Protein AF-A0A091MDL4-F1 (afdb_monomer_lite)

Radius of gyration: 13.83 Å; chains: 1; bounding box: 29×38×30 Å

Secondary structure (DSSP, 8-state):
-----------------TTPPP-EEE--STTSPPEEEEBTTTB--TTS-TTEEEEEETTEEEEEE----

Organism: NCBI:txid57068

Foldseek 3Di:
DDDDPPPPPPDDDDQDDQPDADWDWDDPDPPDDTHTQDTRQFHGDPPHDPQWGWHDDRRDIDIGGPDDD

pLDDT: mean 78.82, std 21.52, range [33.09, 97.44]

Structure (mmCIF, N/CA/C/O backbone):
data_AF-A0A091MDL4-F1
#
_entry.id   AF-A0A091MDL4-F1
#
loop_
_atom_site.group_PDB
_atom_site.id
_atom_site.type_symbol
_atom_site.label_atom_id
_atom_site.label_alt_id
_atom_site.label_comp_id
_atom_site.label_asym_id
_atom_site.label_entity_id
_atom_site.label_seq_id
_atom_site.pdbx_PDB_ins_code
_atom_site.Cartn_x
_atom_site.Cartn_y
_atom_site.Cartn_z
_atom_site.occupancy
_atom_site.B_iso_or_equiv
_atom_site.auth_seq_id
_atom_site.auth_comp_id
_atom_site.auth_asym_id
_atom_site.auth_atom_id
_atom_site.pdbx_PDB_model_num
ATOM 1 N N . SER A 1 1 ? -10.544 28.725 -3.848 1.00 34.91 1 SER A N 1
ATOM 2 C CA . SER A 1 1 ? -10.611 28.499 -2.392 1.00 34.91 1 SER A CA 1
ATOM 3 C C . SER A 1 1 ? -9.738 27.306 -2.062 1.00 34.91 1 SER A C 1
ATOM 5 O O . SER A 1 1 ? -10.077 26.171 -2.361 1.00 34.91 1 SER A O 1
ATOM 7 N N . GLN A 1 2 ? -8.543 27.613 -1.573 1.00 41.00 2 GLN A N 1
ATOM 8 C CA . GLN A 1 2 ? -7.537 26.676 -1.091 1.00 41.00 2 GLN A CA 1
ATOM 9 C C . GLN A 1 2 ? -8.100 25.875 0.087 1.00 41.00 2 GLN A C 1
ATOM 11 O O . GLN A 1 2 ? -8.528 26.487 1.058 1.00 41.00 2 GLN A O 1
ATOM 16 N N . LEU A 1 3 ? -8.052 24.545 0.015 1.00 37.25 3 LEU A N 1
ATOM 17 C CA . LEU A 1 3 ? -8.050 23.675 1.190 1.00 37.25 3 LEU A CA 1
ATOM 18 C C . LEU A 1 3 ? -7.056 22.535 0.937 1.00 37.25 3 LEU A C 1
ATOM 20 O O . LEU A 1 3 ? -7.377 21.484 0.399 1.00 37.25 3 LEU A O 1
ATOM 24 N N . SER A 1 4 ? -5.809 22.860 1.275 1.00 33.09 4 SER A N 1
ATOM 25 C CA . SER A 1 4 ? -4.897 21.997 2.024 1.00 33.09 4 SER A CA 1
ATOM 26 C C . SER A 1 4 ? -4.651 20.598 1.459 1.00 33.09 4 SER A C 1
ATOM 28 O O . SER A 1 4 ? -5.202 19.612 1.932 1.00 33.09 4 SER A O 1
ATOM 30 N N . SER A 1 5 ? -3.697 20.510 0.530 1.00 41.53 5 SER A N 1
ATOM 31 C CA . SER A 1 5 ? -2.854 19.320 0.376 1.00 41.53 5 SER A CA 1
ATOM 32 C C . SER A 1 5 ? -2.274 18.958 1.752 1.00 41.53 5 SER A C 1
ATOM 34 O O . SER A 1 5 ? -1.276 19.542 2.184 1.00 41.53 5 SER A O 1
ATOM 36 N N . MET A 1 6 ? -2.894 18.017 2.462 1.00 39.38 6 MET A N 1
ATOM 37 C CA . MET A 1 6 ? -2.286 17.402 3.636 1.00 39.38 6 MET A CA 1
ATOM 38 C C . MET A 1 6 ? -1.272 16.369 3.146 1.00 39.38 6 MET A C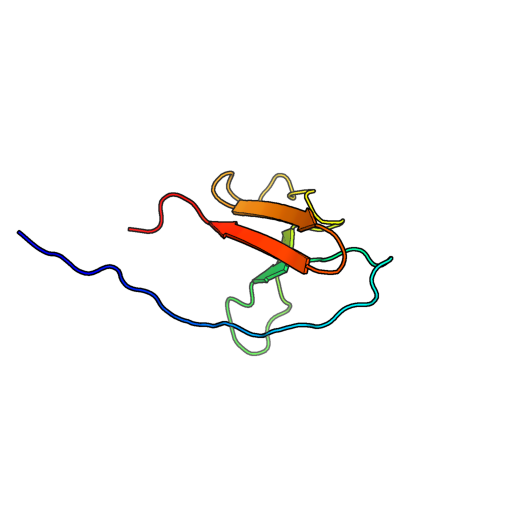 1
ATOM 40 O O . MET A 1 6 ? -1.552 15.182 3.024 1.00 39.38 6 MET A O 1
ATOM 44 N N . SER A 1 7 ? -0.075 16.848 2.818 1.00 44.56 7 SER A N 1
ATOM 45 C CA . SER A 1 7 ? 1.105 15.999 2.701 1.00 44.56 7 SER A CA 1
ATOM 46 C C . SER A 1 7 ? 1.539 15.630 4.119 1.00 44.56 7 SER A C 1
ATOM 48 O O . SER A 1 7 ? 2.223 16.399 4.793 1.00 44.56 7 SER A O 1
ATOM 50 N N . ALA A 1 8 ? 1.100 14.472 4.608 1.00 40.69 8 ALA A N 1
ATOM 51 C CA . ALA A 1 8 ? 1.751 13.836 5.743 1.00 40.69 8 ALA A CA 1
ATOM 52 C C . ALA A 1 8 ? 2.948 13.053 5.193 1.00 40.69 8 ALA A C 1
ATOM 54 O O . ALA A 1 8 ? 2.793 11.959 4.650 1.00 40.69 8 ALA A O 1
ATOM 55 N N . ASN A 1 9 ? 4.150 13.622 5.299 1.00 42.59 9 ASN A N 1
ATOM 56 C CA . ASN A 1 9 ? 5.375 12.889 5.005 1.00 42.59 9 ASN A CA 1
ATOM 57 C C . ASN A 1 9 ? 5.641 11.898 6.150 1.00 42.59 9 ASN A C 1
ATOM 59 O O . ASN A 1 9 ? 6.360 12.197 7.097 1.00 42.59 9 ASN A O 1
ATOM 63 N N . VAL A 1 10 ? 5.029 10.716 6.078 1.00 46.41 10 VAL A N 1
ATOM 64 C CA . VAL A 1 10 ? 5.516 9.523 6.788 1.00 46.41 10 VAL A CA 1
ATOM 65 C C . VAL A 1 10 ? 6.382 8.756 5.791 1.00 46.41 10 VAL A C 1
ATOM 67 O O . VAL A 1 10 ? 6.014 7.706 5.272 1.00 46.41 10 VAL A O 1
ATOM 70 N N . GLY A 1 11 ? 7.506 9.369 5.420 1.00 37.19 11 GLY A N 1
ATOM 71 C CA . GLY A 1 11 ? 8.482 8.807 4.496 1.00 37.19 11 GLY A CA 1
ATOM 72 C C . GLY A 1 11 ? 9.561 8.043 5.252 1.00 37.19 11 GLY A C 1
ATOM 73 O O . GLY A 1 11 ? 10.579 8.616 5.624 1.00 37.19 11 GLY A O 1
ATOM 74 N N . GLY A 1 12 ? 9.355 6.747 5.478 1.00 49.59 12 GLY A N 1
ATOM 75 C CA . GLY A 1 12 ? 10.455 5.840 5.798 1.00 49.59 12 GLY A CA 1
ATOM 76 C C . GLY A 1 12 ? 11.104 5.367 4.501 1.00 49.59 12 GLY A C 1
ATOM 77 O O . GLY 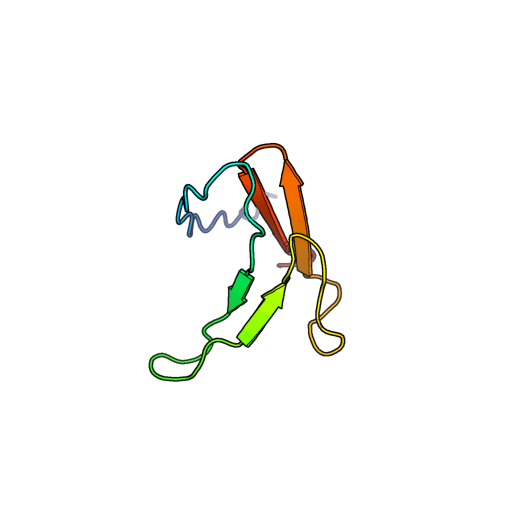A 1 12 ? 10.497 4.599 3.759 1.00 49.59 12 GLY A O 1
ATOM 78 N N . THR A 1 13 ? 12.318 5.823 4.194 1.00 46.28 13 THR A N 1
ATOM 79 C CA . THR A 1 13 ? 13.067 5.334 3.030 1.00 46.28 13 THR A CA 1
ATOM 80 C C . THR A 1 13 ? 13.687 3.979 3.372 1.00 46.28 13 THR A C 1
ATOM 82 O O . THR A 1 13 ? 14.681 3.906 4.092 1.00 46.28 13 THR A O 1
ATOM 85 N N . CYS A 1 14 ? 13.100 2.888 2.882 1.00 47.00 14 CYS A N 1
ATOM 86 C CA . CYS A 1 14 ? 13.671 1.548 3.020 1.00 47.00 14 CYS A CA 1
ATOM 87 C C . CYS A 1 14 ? 14.474 1.194 1.759 1.00 47.00 14 CYS A C 1
ATOM 89 O O . CYS A 1 14 ? 13.907 0.831 0.729 1.00 47.00 14 CYS A O 1
ATOM 91 N N . SER A 1 15 ? 15.802 1.288 1.839 1.00 55.88 15 SER A N 1
ATOM 92 C CA . SER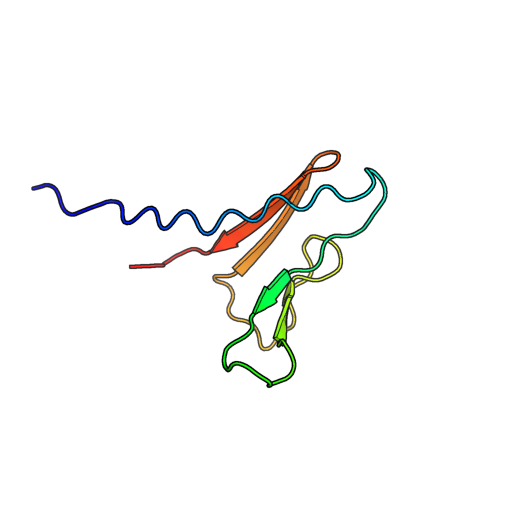 A 1 15 ? 16.709 0.850 0.771 1.00 55.88 15 SER A CA 1
ATOM 93 C C . SER A 1 15 ? 16.844 -0.678 0.793 1.00 55.88 15 SER A C 1
ATOM 95 O O . SER A 1 15 ? 17.632 -1.230 1.557 1.00 55.88 15 SER A O 1
ATOM 97 N N . GLY A 1 16 ? 16.037 -1.365 -0.017 1.00 58.25 16 GLY A N 1
ATOM 98 C CA . GLY A 1 16 ? 16.149 -2.806 -0.276 1.00 58.25 16 GLY A CA 1
ATOM 99 C C . GLY A 1 16 ? 17.134 -3.118 -1.408 1.00 58.25 16 GLY A C 1
ATOM 100 O O . GLY A 1 16 ? 17.428 -2.258 -2.239 1.00 58.25 16 GLY A O 1
ATOM 101 N N . SER A 1 17 ? 17.643 -4.353 -1.461 1.00 57.78 17 SER A N 1
ATOM 102 C CA . SER A 1 17 ? 18.467 -4.813 -2.585 1.00 57.78 17 SER A CA 1
ATOM 103 C C . SER A 1 17 ? 17.683 -4.706 -3.899 1.00 57.78 17 SER A C 1
ATOM 105 O O . SER A 1 17 ? 16.490 -5.008 -3.955 1.00 57.78 17 SER A O 1
ATOM 107 N N . SER A 1 18 ? 18.347 -4.293 -4.982 1.00 60.00 18 SER A N 1
ATOM 108 C CA . SER A 1 18 ? 17.721 -4.050 -6.294 1.00 60.00 18 SER A CA 1
ATOM 109 C C . SER A 1 18 ? 16.933 -5.248 -6.846 1.00 60.00 18 SER A C 1
ATOM 111 O O . SER A 1 18 ? 16.003 -5.073 -7.633 1.00 60.00 18 SER A O 1
ATOM 113 N N . ASN A 1 19 ? 17.240 -6.465 -6.393 1.00 66.81 19 ASN A N 1
ATOM 114 C CA . ASN A 1 19 ? 16.600 -7.705 -6.836 1.00 66.81 19 ASN A CA 1
ATOM 115 C C . ASN A 1 19 ? 15.507 -8.231 -5.884 1.00 66.81 19 ASN A C 1
ATOM 117 O O . ASN A 1 19 ? 14.928 -9.275 -6.166 1.00 66.81 19 ASN A O 1
ATOM 121 N N . GLY A 1 20 ? 15.205 -7.538 -4.782 1.00 77.56 20 GLY A N 1
ATOM 122 C CA . GLY A 1 20 ? 14.211 -7.986 -3.798 1.00 77.56 20 GLY A CA 1
ATOM 123 C C . GLY A 1 20 ? 12.760 -7.657 -4.163 1.00 77.56 20 GLY A C 1
ATOM 124 O O . GLY A 1 20 ? 12.498 -6.774 -4.983 1.00 77.56 20 GLY A O 1
ATOM 125 N N . TYR A 1 21 ? 11.818 -8.355 -3.528 1.00 86.69 21 TYR A N 1
ATOM 126 C CA . TYR A 1 21 ? 10.401 -7.986 -3.515 1.00 86.69 21 TYR A CA 1
ATOM 127 C C . TYR A 1 21 ? 10.121 -6.998 -2.378 1.00 86.69 21 TYR A C 1
ATOM 129 O O . TYR A 1 21 ? 10.665 -7.146 -1.283 1.00 86.69 21 TYR A O 1
ATOM 137 N N . TYR A 1 22 ? 9.239 -6.031 -2.619 1.00 88.25 22 TYR A N 1
ATOM 138 C CA . TYR A 1 22 ? 8.715 -5.140 -1.588 1.00 88.25 22 TYR A CA 1
ATOM 139 C C . TYR A 1 22 ? 7.370 -5.655 -1.076 1.00 88.25 22 TYR A C 1
ATOM 141 O O . TYR A 1 22 ? 6.540 -6.154 -1.839 1.00 88.25 22 TYR A O 1
ATOM 149 N N . GLY A 1 23 ? 7.164 -5.514 0.231 1.00 92.75 23 GLY A N 1
ATOM 150 C CA . GLY A 1 23 ? 5.886 -5.738 0.891 1.00 92.75 23 GLY A CA 1
ATOM 151 C C . GLY A 1 23 ? 5.527 -4.531 1.748 1.00 92.75 23 GLY A C 1
ATOM 152 O O . GLY A 1 23 ? 6.400 -3.932 2.378 1.00 92.75 23 GLY A O 1
ATOM 153 N N . TRP A 1 24 ? 4.246 -4.184 1.765 1.00 94.38 24 TRP A N 1
ATOM 154 C CA . TRP A 1 24 ? 3.693 -3.077 2.532 1.00 94.38 24 TRP A CA 1
ATOM 155 C C . TRP A 1 24 ? 2.776 -3.620 3.615 1.00 94.38 24 TRP A C 1
ATOM 157 O O . TRP A 1 24 ? 1.913 -4.452 3.340 1.00 94.38 24 TRP A O 1
ATOM 167 N N . TYR A 1 25 ? 2.941 -3.121 4.837 1.00 93.69 25 TYR A N 1
ATOM 168 C CA . TYR A 1 25 ? 2.194 -3.577 6.002 1.00 93.69 25 TYR A CA 1
ATOM 169 C C . TYR A 1 25 ? 1.590 -2.383 6.738 1.00 93.69 25 TYR A C 1
ATOM 171 O O . TYR A 1 25 ? 2.231 -1.344 6.888 1.00 93.69 25 TYR A O 1
ATOM 179 N N . GLN A 1 26 ? 0.362 -2.537 7.221 1.00 92.31 26 GLN A N 1
ATOM 180 C CA . GLN A 1 26 ? -0.326 -1.552 8.042 1.00 92.31 26 GLN A CA 1
ATOM 181 C C . GLN A 1 26 ? -0.370 -2.036 9.490 1.00 92.31 26 GLN A C 1
ATOM 183 O O . GLN A 1 26 ? -1.001 -3.047 9.804 1.00 92.31 26 GLN A O 1
ATOM 188 N N . GLN A 1 27 ? 0.242 -1.273 10.393 1.00 92.06 27 GLN A N 1
ATOM 189 C CA . GLN A 1 27 ? 0.068 -1.461 11.829 1.00 92.06 27 GLN A CA 1
ATOM 190 C C . GLN A 1 27 ? -1.067 -0.559 12.318 1.00 92.06 27 GLN A C 1
ATOM 192 O O . GLN A 1 27 ? -0.939 0.661 12.343 1.00 92.06 27 GLN A O 1
ATOM 197 N N . LYS A 1 28 ? -2.206 -1.160 12.674 1.00 88.06 28 LYS A N 1
ATOM 198 C CA . LYS A 1 28 ? -3.387 -0.414 13.149 1.00 88.06 28 LYS A CA 1
ATOM 199 C C . LYS A 1 28 ? -3.327 -0.107 14.643 1.00 88.06 28 LYS A C 1
ATOM 201 O O . LYS A 1 28 ? -3.847 0.910 15.080 1.00 88.06 28 LYS A O 1
ATOM 206 N N . VAL A 1 29 ? -2.719 -1.002 15.419 1.00 92.88 29 VAL A N 1
ATOM 207 C CA . VAL A 1 29 ? -2.630 -0.903 16.878 1.00 92.88 29 VAL A CA 1
ATOM 208 C C . VAL A 1 29 ? -1.201 -1.255 17.298 1.00 92.88 29 VAL A C 1
ATOM 210 O O . VAL A 1 29 ? -0.693 -2.295 16.863 1.00 92.88 29 VAL A O 1
ATOM 213 N N . PRO A 1 30 ? -0.540 -0.427 18.124 1.00 92.06 30 PRO A N 1
ATOM 214 C CA . PRO A 1 30 ? 0.765 -0.755 18.684 1.00 92.06 30 PRO A CA 1
ATOM 215 C C . PRO A 1 30 ? 0.725 -2.088 19.439 1.00 92.06 30 PRO A C 1
ATOM 217 O O . PRO A 1 30 ? -0.199 -2.346 20.203 1.00 92.06 30 PRO A O 1
ATOM 220 N N . GLY A 1 31 ? 1.717 -2.947 19.210 1.00 89.75 31 GLY A N 1
ATOM 221 C CA . GLY A 1 31 ? 1.796 -4.268 19.845 1.00 89.75 31 GLY A CA 1
ATOM 222 C C . GLY A 1 31 ? 0.983 -5.377 19.164 1.00 89.75 31 GLY A C 1
ATOM 223 O O . GLY A 1 31 ? 1.215 -6.542 19.466 1.00 89.75 31 GLY A O 1
ATOM 224 N N . ASN A 1 32 ? 0.106 -5.058 18.204 1.00 91.75 32 ASN A N 1
ATOM 225 C CA . ASN A 1 32 ? -0.542 -6.068 17.363 1.00 91.75 32 ASN A CA 1
ATOM 226 C C . ASN A 1 32 ? 0.299 -6.408 16.128 1.00 91.75 32 ASN A C 1
ATOM 228 O O . ASN A 1 32 ? 1.094 -5.592 15.646 1.00 91.75 32 ASN A O 1
ATOM 232 N N . ALA A 1 33 ? 0.065 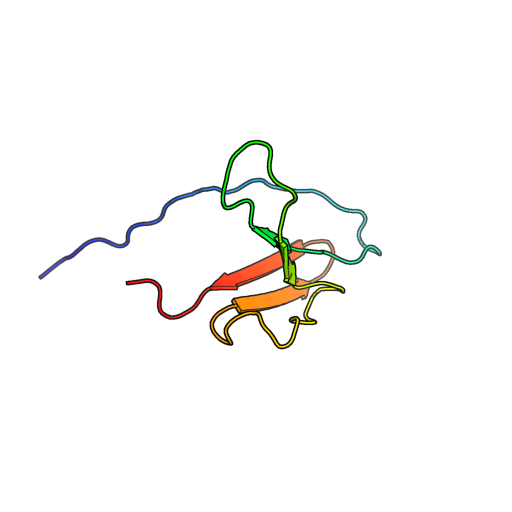-7.610 15.594 1.00 91.69 33 ALA A N 1
ATOM 233 C CA . ALA A 1 33 ? 0.659 -8.052 14.341 1.00 91.69 33 ALA A CA 1
ATOM 234 C C . ALA A 1 33 ? 0.284 -7.088 13.193 1.00 91.69 33 ALA A C 1
ATOM 236 O O . ALA A 1 33 ? -0.891 -6.724 13.058 1.00 91.69 33 ALA A O 1
ATOM 237 N N . PRO A 1 34 ? 1.253 -6.662 12.364 1.00 93.69 34 PRO A N 1
ATOM 238 C CA . PRO A 1 34 ? 0.968 -5.889 11.162 1.00 93.69 34 PRO A CA 1
ATOM 239 C C . PRO A 1 34 ? 0.084 -6.671 10.186 1.00 93.69 34 PRO A C 1
ATOM 241 O O . PRO A 1 34 ? 0.201 -7.888 10.064 1.00 93.69 34 PRO A O 1
ATOM 244 N N . VAL A 1 35 ? -0.768 -5.957 9.453 1.00 93.69 35 VAL A N 1
ATOM 245 C CA . VAL A 1 35 ? -1.589 -6.531 8.379 1.00 93.69 35 VAL A CA 1
ATOM 246 C C . VAL A 1 35 ? -0.917 -6.259 7.041 1.00 93.69 35 VAL A C 1
ATOM 248 O O . VAL A 1 35 ? -0.570 -5.115 6.756 1.00 93.69 35 VAL A O 1
ATOM 251 N N . THR A 1 36 ? -0.750 -7.281 6.208 1.00 95.56 36 THR A N 1
ATOM 252 C CA . THR A 1 36 ? -0.219 -7.120 4.848 1.00 95.56 36 THR A CA 1
ATOM 253 C C . THR A 1 36 ? -1.203 -6.350 3.972 1.00 95.56 36 THR A C 1
ATOM 255 O O . THR A 1 36 ? -2.382 -6.682 3.908 1.00 95.56 36 THR A O 1
ATOM 258 N N . VAL A 1 37 ? -0.713 -5.323 3.283 1.00 96.88 37 VAL A N 1
ATOM 259 C CA . VAL A 1 37 ? -1.481 -4.478 2.355 1.00 96.88 37 VAL A CA 1
ATOM 260 C C . VAL A 1 37 ? -1.126 -4.808 0.909 1.00 96.88 37 VAL A C 1
ATOM 262 O O . VAL A 1 37 ? -2.020 -4.930 0.080 1.00 96.88 37 VAL A O 1
ATOM 265 N N . ILE A 1 38 ? 0.168 -4.969 0.620 1.00 97.44 38 ILE A N 1
ATOM 266 C CA . ILE A 1 38 ? 0.702 -5.390 -0.680 1.00 97.44 38 ILE A CA 1
ATOM 267 C C . ILE A 1 38 ? 1.865 -6.351 -0.424 1.00 97.44 38 ILE A C 1
ATOM 269 O O . ILE A 1 38 ? 2.668 -6.113 0.479 1.00 97.44 38 ILE A O 1
ATOM 273 N N . TYR A 1 39 ? 1.986 -7.402 -1.223 1.00 94.75 39 TYR A N 1
ATOM 274 C CA . TYR A 1 39 ? 3.129 -8.307 -1.251 1.00 94.75 39 TYR A CA 1
ATOM 275 C C . TYR A 1 39 ? 3.637 -8.471 -2.689 1.00 94.75 39 TYR A C 1
ATOM 277 O O . TYR A 1 39 ? 2.997 -8.033 -3.636 1.00 94.75 39 TYR A O 1
ATOM 285 N N . TRP A 1 40 ? 4.838 -9.030 -2.844 1.00 94.50 40 TRP A N 1
ATOM 286 C CA . TRP A 1 40 ? 5.463 -9.285 -4.152 1.00 94.50 40 TRP A CA 1
ATOM 287 C C . TRP A 1 40 ? 5.450 -8.082 -5.115 1.00 94.50 40 TRP A C 1
ATOM 289 O O . TRP A 1 40 ? 5.354 -8.236 -6.324 1.00 94.50 40 TRP A O 1
ATOM 299 N N . ASN A 1 41 ? 5.678 -6.880 -4.575 1.00 93.06 41 ASN A N 1
ATOM 300 C CA . ASN A 1 41 ? 5.664 -5.574 -5.251 1.00 93.06 41 ASN A CA 1
ATOM 301 C C . ASN A 1 41 ? 4.279 -5.008 -5.590 1.00 93.06 41 ASN A C 1
ATOM 303 O O . ASN A 1 41 ? 4.081 -3.815 -5.361 1.00 93.06 41 ASN A O 1
ATOM 307 N N . ASP A 1 42 ? 3.356 -5.799 -6.129 1.00 94.69 42 ASP A N 1
ATOM 308 C CA . ASP A 1 42 ? 2.071 -5.314 -6.657 1.00 94.69 42 ASP A CA 1
ATOM 309 C C . ASP A 1 42 ? 0.861 -6.204 -6.324 1.00 94.69 42 ASP A C 1
ATOM 311 O O . ASP A 1 42 ? -0.281 -5.800 -6.568 1.00 94.69 42 ASP A O 1
ATOM 315 N N . GLU A 1 43 ? 1.065 -7.362 -5.693 1.00 96.81 43 GLU A N 1
ATOM 316 C CA . GLU A 1 43 ? -0.026 -8.250 -5.310 1.00 96.81 43 GLU A CA 1
ATOM 317 C C . GLU A 1 43 ? -0.752 -7.738 -4.062 1.00 96.81 43 GLU A C 1
ATOM 319 O O . GLU A 1 43 ? -0.166 -7.508 -3.002 1.00 96.81 43 GLU A O 1
ATOM 324 N N . ARG A 1 44 ? -2.071 -7.566 -4.178 1.00 97.12 44 ARG A N 1
ATOM 325 C CA . ARG A 1 44 ? -2.946 -7.108 -3.095 1.00 97.12 44 ARG A CA 1
ATOM 326 C C . ARG A 1 44 ? -3.818 -8.268 -2.604 1.00 97.12 44 ARG A C 1
ATOM 328 O O . ARG A 1 44 ? -4.561 -8.820 -3.418 1.00 97.12 44 ARG A O 1
ATOM 335 N N . PRO A 1 45 ? -3.813 -8.595 -1.298 1.00 97.44 45 PRO A N 1
ATOM 336 C CA . PRO A 1 45 ? -4.766 -9.546 -0.731 1.00 97.44 45 PRO A CA 1
ATOM 337 C C . PRO A 1 45 ? -6.221 -9.146 -1.022 1.00 97.44 45 PRO A C 1
ATOM 339 O O . PRO A 1 45 ? -6.561 -7.961 -1.067 1.00 97.44 45 PRO A O 1
ATOM 342 N N . SER A 1 46 ? -7.102 -10.129 -1.216 1.00 96.06 46 SER A N 1
ATOM 343 C CA . SER A 1 46 ? -8.490 -9.893 -1.643 1.00 96.06 46 SER A CA 1
ATOM 344 C C . SER A 1 46 ? -9.331 -9.092 -0.642 1.00 96.06 46 SER A C 1
ATOM 346 O O . SER A 1 46 ? -10.302 -8.448 -1.034 1.00 96.06 46 SER A O 1
ATOM 348 N N . ASP A 1 47 ? -8.971 -9.133 0.638 1.00 95.00 47 ASP A N 1
ATOM 349 C CA . ASP A 1 47 ? -9.625 -8.436 1.750 1.00 95.00 47 ASP A CA 1
ATOM 350 C C . ASP A 1 47 ? -9.123 -6.993 1.954 1.00 95.00 47 ASP A C 1
ATOM 352 O O . ASP A 1 47 ? -9.723 -6.216 2.702 1.00 95.00 47 ASP A O 1
ATOM 356 N N . VAL A 1 48 ? -8.056 -6.588 1.261 1.00 94.81 48 VAL A N 1
ATOM 357 C CA . VAL A 1 48 ? -7.544 -5.212 1.282 1.00 94.81 48 VAL A CA 1
ATOM 358 C C . VAL A 1 48 ? -8.320 -4.369 0.264 1.00 94.81 48 VAL A C 1
ATOM 360 O O . VAL A 1 48 ? -8.510 -4.821 -0.855 1.00 94.81 48 VAL A O 1
ATOM 363 N N . PRO A 1 49 ? -8.754 -3.131 0.559 1.00 94.31 49 PRO A N 1
ATOM 364 C CA . PRO A 1 49 ? -9.498 -2.307 -0.402 1.00 94.31 49 PRO A CA 1
ATOM 365 C C . PRO A 1 49 ? -8.717 -1.955 -1.682 1.00 94.31 49 PRO A C 1
ATOM 367 O O . PRO A 1 49 ? -7.511 -1.724 -1.639 1.00 94.31 49 PRO A O 1
ATOM 370 N N . SER A 1 50 ? -9.419 -1.796 -2.811 1.00 94.88 50 SER A N 1
ATOM 371 C CA . SER A 1 50 ? -8.830 -1.466 -4.127 1.00 94.88 50 SER A CA 1
ATOM 372 C C . SER A 1 50 ? -8.109 -0.121 -4.199 1.00 94.88 50 SER A C 1
ATOM 374 O O . SER A 1 50 ? -7.366 0.121 -5.144 1.00 94.88 50 SER A O 1
ATOM 376 N N . ARG A 1 51 ? -8.295 0.742 -3.194 1.00 94.88 51 ARG A N 1
ATOM 377 C CA . ARG A 1 51 ? -7.603 2.028 -3.098 1.00 94.88 51 ARG A CA 1
ATOM 378 C C . ARG A 1 51 ? -6.095 1.905 -2.868 1.00 94.88 51 ARG A C 1
ATOM 380 O O . ARG A 1 51 ? -5.409 2.914 -2.964 1.00 94.88 51 ARG A O 1
ATOM 387 N N . PHE A 1 52 ? -5.608 0.719 -2.504 1.00 95.12 52 PHE A N 1
ATOM 388 C CA . PHE A 1 52 ? -4.188 0.430 -2.337 1.00 95.12 52 PHE A CA 1
ATOM 389 C C . PHE A 1 52 ? -3.641 -0.266 -3.585 1.00 95.12 52 PHE A C 1
ATOM 391 O O . PHE A 1 52 ? -4.217 -1.251 -4.052 1.00 95.12 52 PHE A O 1
ATOM 398 N N . SER A 1 53 ? -2.504 0.204 -4.084 1.00 95.00 53 SER A N 1
ATOM 399 C CA . SER A 1 53 ? -1.733 -0.474 -5.128 1.00 95.00 53 SER A CA 1
ATOM 400 C C . SER A 1 53 ? -0.235 -0.328 -4.881 1.00 95.00 53 SER A C 1
ATOM 402 O O . SER A 1 53 ? 0.211 0.657 -4.290 1.00 95.00 53 SER A O 1
ATOM 404 N N . GLY A 1 54 ? 0.542 -1.320 -5.312 1.00 94.69 54 GLY A N 1
ATOM 405 C CA . GLY A 1 54 ? 1.998 -1.292 -5.233 1.00 94.69 54 GLY A CA 1
ATOM 406 C C . GLY A 1 54 ? 2.654 -1.346 -6.605 1.00 94.69 54 GLY A C 1
ATOM 407 O O . GLY A 1 54 ? 2.050 -1.795 -7.576 1.00 94.69 54 GLY A O 1
ATOM 408 N N . SER A 1 55 ? 3.888 -0.860 -6.687 1.00 92.62 55 SER A N 1
ATOM 409 C CA . SER A 1 55 ? 4.744 -1.027 -7.860 1.00 92.62 55 SER A CA 1
ATOM 410 C C . SER A 1 55 ? 6.222 -0.996 -7.473 1.00 92.62 55 SER A C 1
ATOM 412 O O . SER A 1 55 ? 6.592 -0.548 -6.383 1.00 92.62 55 SER A O 1
ATOM 414 N N . LYS A 1 56 ? 7.088 -1.468 -8.376 1.00 88.94 56 LYS A N 1
ATOM 415 C CA . LYS A 1 56 ? 8.546 -1.413 -8.233 1.00 88.94 56 LYS A CA 1
ATOM 416 C C . LYS A 1 56 ? 9.188 -0.894 -9.520 1.00 88.94 56 LYS A C 1
ATOM 418 O O . LYS A 1 56 ? 8.871 -1.375 -10.603 1.00 88.94 56 LYS A O 1
ATOM 423 N N . SER A 1 57 ? 10.134 0.033 -9.390 1.00 88.25 57 SER A N 1
ATOM 424 C CA . SER A 1 57 ? 11.027 0.474 -10.468 1.00 88.25 57 SER A CA 1
ATOM 425 C C . SER A 1 57 ? 12.466 0.485 -9.959 1.00 88.25 57 SER A C 1
ATOM 427 O O . SER A 1 57 ? 12.775 1.163 -8.980 1.00 88.25 57 SER A O 1
ATOM 429 N N . GLY A 1 58 ? 13.350 -0.307 -10.572 1.00 87.12 58 GLY A N 1
ATOM 430 C CA . GLY A 1 58 ? 14.720 -0.488 -10.081 1.00 87.12 58 GLY A CA 1
ATOM 431 C C . GLY A 1 58 ? 14.744 -0.958 -8.621 1.00 87.12 58 GLY A C 1
ATOM 432 O O . GLY A 1 58 ? 14.178 -1.996 -8.291 1.00 87.12 58 GLY A O 1
ATOM 433 N N . SER A 1 59 ? 15.377 -0.184 -7.740 1.00 84.94 59 SER A N 1
ATOM 434 C CA . SER A 1 59 ? 15.428 -0.407 -6.285 1.00 84.94 59 SER A CA 1
ATOM 435 C C . SER A 1 59 ? 14.415 0.442 -5.503 1.00 84.94 59 SER A C 1
ATOM 437 O O . SER A 1 59 ? 14.612 0.714 -4.317 1.00 84.94 59 SER A O 1
ATOM 439 N N . THR A 1 60 ? 13.357 0.915 -6.160 1.00 86.06 60 THR A N 1
ATOM 440 C CA . THR A 1 60 ? 12.337 1.776 -5.556 1.00 86.06 60 THR A CA 1
ATOM 441 C C . THR A 1 60 ? 10.986 1.078 -5.589 1.00 86.06 60 THR A C 1
ATOM 443 O O . THR A 1 60 ? 10.425 0.848 -6.659 1.00 86.06 60 THR A O 1
ATOM 446 N N . GLY A 1 61 ? 10.453 0.757 -4.410 1.00 88.31 61 GLY A N 1
ATOM 447 C CA . GLY A 1 61 ? 9.062 0.347 -4.231 1.00 88.31 61 GLY A CA 1
ATOM 448 C C . GLY A 1 61 ? 8.164 1.561 -3.985 1.00 88.31 61 GLY A C 1
ATOM 449 O O . GLY A 1 61 ? 8.555 2.480 -3.268 1.00 88.31 61 GLY A O 1
ATOM 450 N N . THR A 1 62 ? 6.962 1.564 -4.556 1.00 93.19 62 THR A N 1
ATOM 451 C CA . THR A 1 62 ? 5.951 2.616 -4.370 1.00 93.19 62 THR A CA 1
ATOM 452 C C . THR A 1 62 ? 4.661 1.999 -3.843 1.00 93.19 62 THR A C 1
ATOM 454 O O . THR A 1 62 ? 4.219 0.976 -4.360 1.00 93.19 62 THR A O 1
ATOM 457 N N . LEU A 1 63 ? 4.049 2.629 -2.838 1.00 94.88 63 LEU A N 1
ATOM 458 C CA . LEU A 1 63 ? 2.671 2.374 -2.415 1.00 94.88 63 LEU A CA 1
ATOM 459 C C . LEU A 1 63 ? 1.820 3.573 -2.815 1.00 94.88 63 LEU A C 1
ATOM 461 O O . LEU A 1 63 ? 2.109 4.700 -2.417 1.00 94.88 63 LEU A O 1
ATOM 465 N N . THR A 1 64 ? 0.761 3.327 -3.573 1.00 94.19 64 THR A N 1
ATOM 466 C CA . THR A 1 64 ? -0.223 4.346 -3.933 1.00 94.19 64 THR A CA 1
ATOM 467 C C . THR A 1 64 ? -1.504 4.101 -3.150 1.00 94.19 64 THR A C 1
ATOM 469 O O . THR A 1 64 ? -2.008 2.979 -3.092 1.00 94.19 64 THR A O 1
ATOM 472 N N . ILE A 1 65 ? -2.025 5.165 -2.538 1.00 94.25 65 ILE A N 1
ATOM 473 C CA . ILE A 1 65 ? -3.300 5.168 -1.819 1.00 94.25 65 ILE A CA 1
ATOM 474 C C . ILE A 1 65 ? -4.188 6.226 -2.471 1.00 94.25 65 ILE A C 1
ATOM 476 O O . ILE A 1 65 ? -3.905 7.418 -2.369 1.00 94.25 65 ILE A O 1
ATOM 480 N N . THR A 1 66 ? -5.248 5.810 -3.158 1.00 92.31 66 THR A N 1
ATOM 481 C CA . THR A 1 66 ? -6.191 6.729 -3.819 1.00 92.31 66 THR A CA 1
ATOM 482 C C . THR A 1 66 ? -7.383 7.057 -2.920 1.00 92.31 66 THR A C 1
ATOM 484 O O . THR A 1 66 ? -7.747 6.262 -2.056 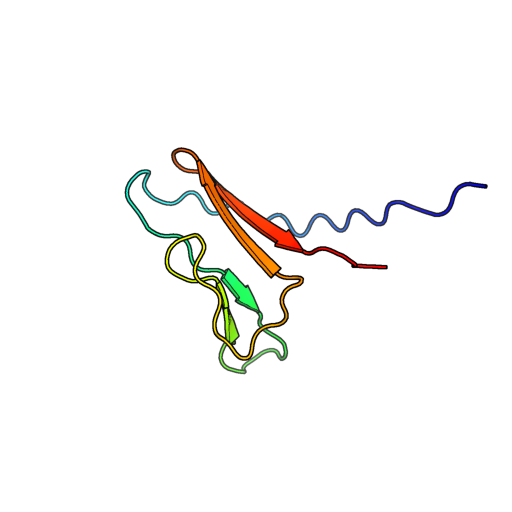1.00 92.31 66 THR A O 1
ATOM 487 N N . GLY A 1 67 ? -8.049 8.193 -3.142 1.00 85.00 67 GLY A N 1
ATOM 488 C CA . GLY A 1 67 ? -9.298 8.517 -2.434 1.00 85.00 67 GLY A CA 1
ATOM 489 C C . GLY A 1 67 ? -9.128 8.766 -0.932 1.00 85.00 67 GLY A C 1
ATOM 490 O O . GLY A 1 67 ? -10.074 8.589 -0.172 1.00 85.00 67 GLY A O 1
ATOM 491 N N . VAL A 1 68 ? -7.922 9.144 -0.502 1.00 70.62 68 VAL A N 1
ATOM 492 C CA . VAL A 1 68 ? -7.720 9.815 0.784 1.00 70.62 68 VAL A CA 1
ATOM 493 C C . VAL A 1 68 ? -8.253 11.239 0.651 1.00 70.62 68 VAL A C 1
ATOM 495 O O . VAL A 1 68 ? -7.852 11.963 -0.261 1.00 70.62 68 VAL A O 1
ATOM 498 N N . GLN A 1 69 ? -9.199 11.589 1.515 1.00 53.41 69 GLN A N 1
ATOM 499 C CA . GLN A 1 69 ? -9.881 12.878 1.561 1.00 53.41 69 GLN A CA 1
ATOM 500 C C . GLN A 1 69 ? -9.708 13.480 2.951 1.00 53.41 69 GLN A C 1
ATOM 502 O O . GLN A 1 69 ? -9.690 12.684 3.920 1.00 53.41 69 GLN A O 1
#

Sequence (69 aa):
SQLSSMSANVGGTCSGSSNGYYGWYQQKVPGNAPVTVIYWNDERPSDVPSRFSGSKSGSTGTLTITGVQ

InterPro domains:
  IPR013783 Immunoglobulin-like fold [G3DSA:2.60.40.10] (2-69)
  IPR036179 Immunoglobulin-like domain superfamil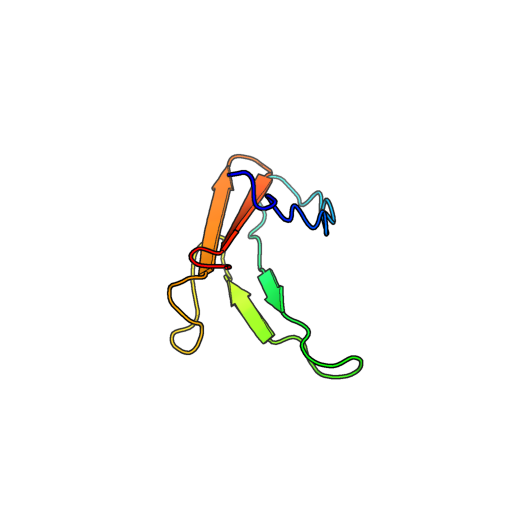y [SSF48726] (8-69)
  IPR050150 Immunoglobulin Variable Light Chain [PTHR23267] (5-69)